Protein AF-A0A838VG20-F1 (afdb_monomer_lite)

Secondary structure (DSSP, 8-state):
-HHHHHHHHHHHHHHHHHHHH-SSHHHHHHHHHHHHHHHHHHHHH-HHHHHHHHHHHHHHHHHHHHHTT---

Structure (mmCIF, N/CA/C/O backbone):
data_AF-A0A838VG20-F1
#
_entry.id   AF-A0A838VG20-F1
#
loop_
_atom_site.group_PDB
_atom_site.id
_atom_site.type_symbol
_atom_site.label_atom_id
_atom_site.label_alt_id
_atom_site.label_comp_id
_atom_site.label_asym_id
_atom_site.label_entity_id
_atom_site.label_seq_id
_atom_site.pdbx_PDB_ins_code
_atom_site.Cartn_x
_atom_site.Cartn_y
_atom_site.Cartn_z
_atom_site.occupancy
_atom_site.B_iso_or_equiv
_atom_site.auth_seq_id
_atom_site.auth_comp_id
_atom_site.auth_asym_id
_atom_site.auth_atom_id
_atom_site.pdbx_PDB_model_num
ATOM 1 N N . MET A 1 1 ? 5.808 13.320 -9.787 1.00 60.34 1 MET A N 1
ATOM 2 C CA . MET A 1 1 ? 5.329 11.954 -10.091 1.00 60.34 1 MET A CA 1
ATOM 3 C C . MET A 1 1 ? 5.809 10.957 -9.036 1.00 60.34 1 MET A C 1
ATOM 5 O O . MET A 1 1 ? 4.982 10.461 -8.293 1.00 60.34 1 MET A O 1
ATOM 9 N N . LEU A 1 2 ? 7.117 10.707 -8.876 1.00 64.44 2 LEU A N 1
ATOM 10 C CA . LEU A 1 2 ? 7.607 9.749 -7.863 1.00 64.44 2 LEU A CA 1
ATOM 11 C C . LEU A 1 2 ? 7.216 10.131 -6.418 1.00 64.44 2 LEU A C 1
ATOM 13 O O . LEU A 1 2 ? 6.774 9.291 -5.644 1.00 64.44 2 LEU A O 1
ATOM 17 N N . ASN A 1 3 ? 7.301 11.425 -6.091 1.00 69.19 3 ASN A N 1
ATOM 18 C CA . ASN A 1 3 ? 6.987 11.936 -4.755 1.00 69.19 3 ASN A CA 1
ATOM 19 C C . ASN A 1 3 ? 5.512 11.725 -4.357 1.00 69.19 3 ASN A C 1
ATOM 21 O O . ASN A 1 3 ? 5.211 11.416 -3.212 1.00 69.19 3 ASN A O 1
ATOM 25 N N . SER A 1 4 ? 4.584 11.828 -5.314 1.00 74.56 4 SER A N 1
ATOM 26 C CA . SER A 1 4 ? 3.162 11.572 -5.064 1.00 74.56 4 SER A CA 1
ATOM 27 C C . SER A 1 4 ? 2.877 10.090 -4.807 1.00 74.56 4 SER A C 1
ATOM 29 O O . SER A 1 4 ? 2.042 9.786 -3.965 1.00 74.56 4 SER A O 1
ATOM 31 N N . TYR A 1 5 ? 3.606 9.165 -5.443 1.00 70.94 5 TYR A N 1
ATOM 32 C CA . TYR A 1 5 ? 3.463 7.727 -5.170 1.00 70.94 5 TYR A CA 1
ATOM 33 C C . TYR A 1 5 ? 3.957 7.342 -3.772 1.00 70.94 5 TYR A C 1
ATOM 35 O O . TYR A 1 5 ? 3.305 6.556 -3.089 1.00 70.94 5 TYR A O 1
ATOM 43 N N . ILE A 1 6 ? 5.060 7.945 -3.315 1.00 76.19 6 ILE A N 1
ATOM 44 C CA . ILE A 1 6 ? 5.577 7.751 -1.950 1.00 76.19 6 ILE A CA 1
ATOM 45 C C . ILE A 1 6 ? 4.561 8.246 -0.914 1.00 76.19 6 ILE A C 1
ATOM 47 O O . ILE A 1 6 ? 4.304 7.564 0.077 1.00 76.19 6 ILE A O 1
ATOM 51 N N . LEU A 1 7 ? 3.939 9.401 -1.165 1.00 81.19 7 LEU A N 1
ATOM 52 C CA . LEU A 1 7 ? 2.892 9.930 -0.293 1.00 81.19 7 LEU A CA 1
ATOM 53 C C . LEU A 1 7 ? 1.663 9.015 -0.254 1.00 81.19 7 LEU A C 1
ATOM 55 O O . LEU A 1 7 ? 1.166 8.739 0.832 1.00 81.19 7 LEU A O 1
ATOM 59 N N . ILE A 1 8 ? 1.204 8.496 -1.397 1.00 81.25 8 ILE A N 1
ATOM 60 C CA . ILE A 1 8 ? 0.069 7.554 -1.454 1.00 81.25 8 ILE A CA 1
ATOM 61 C C . ILE A 1 8 ? 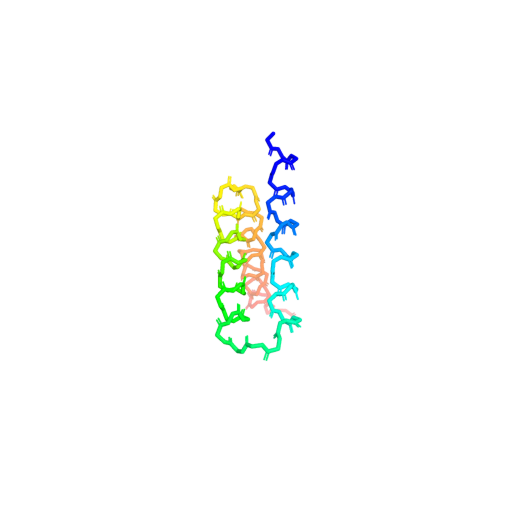0.370 6.286 -0.642 1.00 81.25 8 ILE A C 1
ATOM 63 O O . ILE A 1 8 ? -0.482 5.821 0.116 1.00 81.25 8 ILE A O 1
ATOM 67 N N . PHE A 1 9 ? 1.594 5.763 -0.742 1.00 78.44 9 PHE A N 1
ATOM 68 C CA . PHE A 1 9 ? 2.027 4.597 0.026 1.00 78.44 9 PHE A CA 1
ATOM 69 C C . PHE A 1 9 ? 2.038 4.872 1.540 1.00 78.44 9 PHE A C 1
ATOM 71 O O . PHE A 1 9 ? 1.518 4.075 2.323 1.00 78.44 9 PHE A O 1
ATOM 78 N N . LEU A 1 10 ? 2.564 6.031 1.952 1.00 85.00 10 LEU A N 1
ATOM 79 C CA . LEU A 1 10 ? 2.545 6.481 3.348 1.00 85.00 10 LEU A CA 1
ATOM 80 C C . LEU A 1 10 ? 1.117 6.661 3.876 1.00 85.00 10 LEU A C 1
ATOM 82 O O . LEU A 1 10 ? 0.814 6.195 4.973 1.00 85.00 10 LEU A O 1
ATOM 86 N N . PHE A 1 11 ? 0.228 7.283 3.101 1.00 84.94 11 PHE A N 1
ATOM 87 C CA . PHE A 1 11 ? -1.172 7.470 3.486 1.00 84.94 11 PHE A CA 1
ATOM 88 C C . PHE A 1 11 ? -1.913 6.139 3.649 1.00 84.94 11 PHE A C 1
ATOM 90 O O . PHE A 1 11 ? -2.660 5.980 4.613 1.00 84.94 11 PHE A O 1
ATOM 97 N N . GLY A 1 12 ? -1.673 5.166 2.768 1.00 82.31 12 GLY A N 1
ATOM 98 C CA . GLY A 1 12 ? -2.249 3.829 2.908 1.00 82.31 12 GLY A CA 1
ATOM 99 C C . GLY A 1 12 ? -1.763 3.099 4.166 1.00 82.31 12 GLY A C 1
ATOM 100 O O . GLY A 1 12 ? -2.578 2.549 4.906 1.00 82.31 12 GLY A O 1
ATOM 101 N N . LEU A 1 13 ? -0.462 3.169 4.475 1.00 83.56 13 LEU A N 1
ATOM 102 C CA . LEU A 1 13 ? 0.112 2.604 5.707 1.00 83.56 13 LEU A CA 1
ATOM 103 C C . LEU A 1 13 ? -0.456 3.256 6.974 1.00 83.56 13 LEU A C 1
ATOM 105 O O . LEU A 1 13 ? -0.836 2.555 7.913 1.00 83.56 13 LEU A O 1
ATOM 109 N N . ILE A 1 14 ? -0.549 4.588 6.991 1.00 88.00 14 ILE A N 1
ATOM 110 C CA . ILE A 1 14 ? -1.122 5.342 8.113 1.00 88.00 14 ILE A CA 1
ATOM 111 C C . ILE A 1 14 ? -2.600 4.987 8.296 1.00 88.00 14 ILE A C 1
ATOM 113 O O . ILE A 1 14 ? -3.033 4.797 9.430 1.00 88.00 14 ILE A O 1
ATOM 117 N N . SER A 1 15 ? -3.360 4.850 7.205 1.00 83.75 15 SER A N 1
ATOM 118 C CA . SER A 1 15 ? -4.772 4.453 7.257 1.00 83.75 15 SER A CA 1
ATOM 119 C C . SER A 1 15 ? -4.943 3.065 7.872 1.00 83.75 15 SER A C 1
ATOM 121 O O . SER A 1 15 ? -5.763 2.896 8.769 1.00 83.75 15 SER A O 1
ATOM 123 N N . ILE A 1 16 ? -4.136 2.082 7.460 1.00 83.25 16 ILE A N 1
ATOM 124 C CA . ILE A 1 16 ? -4.184 0.728 8.034 1.00 83.25 16 ILE A CA 1
ATOM 125 C C . ILE A 1 16 ? -3.844 0.762 9.527 1.00 83.25 16 ILE A C 1
ATOM 127 O O . ILE A 1 16 ? -4.552 0.158 10.333 1.00 83.25 16 ILE A O 1
ATOM 131 N N . TRP A 1 17 ? -2.803 1.504 9.914 1.00 84.00 17 TRP A N 1
ATOM 132 C CA . TRP A 1 17 ? -2.427 1.635 11.321 1.00 84.00 17 TRP A CA 1
ATOM 133 C C . TRP A 1 17 ? -3.537 2.302 12.147 1.00 84.00 17 TRP A C 1
ATOM 135 O O . TRP A 1 17 ? -3.862 1.833 13.240 1.00 84.00 17 TRP A O 1
ATOM 145 N N . LEU A 1 18 ? -4.181 3.349 11.619 1.00 83.00 18 LEU A N 1
ATOM 146 C CA . LEU A 1 18 ? -5.345 3.957 12.265 1.00 83.00 18 LEU A CA 1
ATOM 147 C C . LEU A 1 18 ? -6.491 2.952 12.423 1.00 83.00 18 LEU A C 1
ATOM 149 O O . LEU A 1 18 ? -7.092 2.889 13.493 1.00 83.00 18 LEU A O 1
ATOM 153 N N . GLY A 1 19 ? -6.750 2.147 11.392 1.00 81.44 19 GLY A N 1
ATOM 154 C CA . GLY A 1 19 ? -7.764 1.096 11.403 1.00 81.44 19 GLY A CA 1
ATOM 155 C C . GLY A 1 19 ? -7.565 0.100 12.544 1.00 81.44 19 GLY A C 1
ATOM 156 O O . GLY A 1 19 ? -8.502 -0.165 13.290 1.00 81.44 19 GLY A O 1
ATOM 157 N N . PHE A 1 20 ? -6.332 -0.364 12.763 1.00 79.75 20 PHE A N 1
ATOM 158 C CA . PHE A 1 20 ? -6.003 -1.266 13.877 1.00 79.75 20 PHE A CA 1
ATOM 159 C C . PHE A 1 20 ? -6.136 -0.630 15.267 1.00 79.75 20 PHE A C 1
ATOM 161 O O . PHE A 1 20 ? -6.264 -1.349 16.255 1.00 79.75 20 PHE A O 1
ATOM 168 N N . LYS A 1 21 ? -6.082 0.702 15.371 1.00 83.50 21 LYS A N 1
ATOM 169 C CA . LYS A 1 21 ? -6.197 1.415 16.652 1.00 83.50 21 LYS A CA 1
ATOM 170 C C . LYS A 1 21 ? -7.653 1.713 17.040 1.00 83.50 21 LYS A C 1
ATOM 172 O O . LYS A 1 21 ? -7.915 2.050 18.194 1.00 83.50 21 LYS A O 1
ATOM 177 N N . ILE A 1 22 ? -8.593 1.615 16.099 1.00 83.38 22 ILE A N 1
ATOM 178 C CA . ILE A 1 22 ? -10.022 1.836 16.346 1.00 83.38 22 ILE A CA 1
ATOM 179 C C . ILE A 1 22 ? -10.609 0.619 17.070 1.00 83.38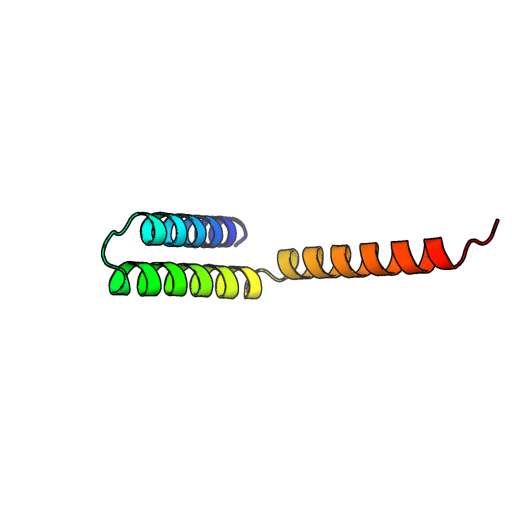 22 ILE A C 1
ATOM 181 O O . ILE A 1 22 ? -10.465 -0.510 16.617 1.00 83.38 22 ILE A O 1
ATOM 185 N N . SER A 1 23 ? -11.288 0.866 18.192 1.00 74.06 23 SER A N 1
ATOM 186 C CA . SER A 1 23 ? -11.869 -0.188 19.034 1.00 74.06 23 SER A CA 1
ATOM 187 C C . SER A 1 23 ? -13.245 -0.673 18.560 1.00 74.06 23 SER A C 1
ATOM 189 O O . SER A 1 23 ? -13.689 -1.730 18.998 1.00 74.06 23 SER A O 1
ATOM 191 N N . GLU A 1 24 ? -13.932 0.083 17.695 1.00 81.56 24 GLU A N 1
ATOM 192 C CA . GLU A 1 24 ? -15.161 -0.367 17.033 1.00 81.56 24 GLU A CA 1
ATOM 193 C C . GLU A 1 24 ? -14.820 -1.231 15.816 1.00 81.56 24 GLU A C 1
ATOM 195 O O . GLU A 1 24 ? -14.261 -0.738 14.834 1.00 81.56 24 GLU A O 1
ATOM 200 N N . GLU A 1 25 ? -15.204 -2.509 15.853 1.00 75.88 25 GLU A N 1
ATOM 201 C CA . GLU A 1 25 ? -14.889 -3.483 14.798 1.00 75.88 25 GLU A CA 1
ATOM 202 C C . GLU A 1 25 ? -15.338 -3.024 13.405 1.00 75.88 25 GLU A C 1
ATOM 204 O O . GLU A 1 25 ? -14.581 -3.130 12.443 1.00 75.88 25 GLU A O 1
ATOM 209 N N . VAL A 1 26 ? -16.541 -2.454 13.281 1.00 80.94 26 VAL A N 1
ATOM 210 C CA . VAL A 1 26 ? -17.102 -2.057 11.977 1.00 80.94 26 VAL A CA 1
ATOM 211 C C . VAL A 1 26 ? -16.291 -0.923 11.339 1.00 80.94 26 VAL A C 1
ATOM 213 O O . VAL A 1 26 ? -15.968 -0.973 10.150 1.00 80.94 26 VAL A O 1
ATOM 216 N N . TYR A 1 27 ? -15.913 0.081 12.133 1.00 79.75 27 TYR A N 1
ATOM 217 C CA . TYR A 1 27 ? -15.094 1.199 11.664 1.00 79.75 27 TYR A CA 1
ATOM 218 C C . TYR A 1 27 ? -13.643 0.785 11.427 1.00 79.75 27 TYR A C 1
ATOM 220 O O . TYR A 1 27 ? -13.037 1.232 10.453 1.00 79.75 27 TYR A O 1
ATOM 228 N N . SER A 1 28 ? -13.105 -0.106 12.261 1.00 80.81 28 SER A N 1
ATOM 229 C CA . SER A 1 28 ? -11.774 -0.677 12.070 1.00 80.81 28 SER A CA 1
ATOM 230 C C . SER A 1 28 ? -11.666 -1.365 10.708 1.00 80.81 28 SER A C 1
ATOM 232 O O . SER A 1 28 ? -10.801 -1.015 9.902 1.00 80.81 28 SER A O 1
ATOM 234 N N . ILE A 1 29 ? -12.611 -2.254 10.387 1.00 82.75 29 ILE A N 1
ATOM 235 C CA . ILE A 1 29 ? -12.623 -2.999 9.122 1.00 82.75 29 ILE A CA 1
ATOM 236 C C . ILE A 1 29 ? -12.742 -2.052 7.921 1.00 82.75 29 ILE A C 1
ATOM 238 O O . ILE A 1 29 ? -11.993 -2.201 6.954 1.00 82.75 29 ILE A O 1
ATOM 242 N N . ALA A 1 30 ? -13.628 -1.053 7.981 1.00 85.62 30 ALA A N 1
ATOM 243 C CA . ALA A 1 30 ? -13.809 -0.088 6.895 1.00 85.62 30 ALA A CA 1
ATOM 244 C C . ALA A 1 30 ? -12.541 0.744 6.624 1.00 85.62 30 ALA A C 1
ATOM 246 O O . ALA A 1 30 ? -12.185 0.980 5.466 1.00 85.62 30 ALA A O 1
ATOM 247 N N . VAL A 1 31 ? -11.839 1.163 7.681 1.00 84.94 31 VAL A N 1
ATOM 248 C CA . VAL A 1 31 ? -10.613 1.972 7.588 1.00 84.94 31 VAL A CA 1
ATOM 249 C C . VAL A 1 31 ? -9.408 1.139 7.133 1.00 84.94 31 VAL A C 1
ATOM 251 O O . VAL A 1 31 ? -8.571 1.623 6.365 1.00 84.94 31 VAL A O 1
ATOM 254 N N . VAL A 1 32 ? -9.329 -0.128 7.545 1.00 83.81 32 VAL A N 1
ATOM 255 C CA . VAL A 1 32 ? -8.312 -1.059 7.039 1.00 83.81 32 VAL A CA 1
ATOM 256 C C . VAL A 1 32 ? -8.547 -1.344 5.554 1.00 83.81 32 VAL A C 1
ATOM 258 O O . VAL A 1 32 ? -7.613 -1.230 4.761 1.00 83.81 32 VAL A O 1
ATOM 261 N N . LEU A 1 33 ? -9.786 -1.647 5.149 1.00 86.38 33 LEU A N 1
ATOM 262 C CA . LEU A 1 33 ? -10.132 -1.909 3.746 1.00 86.38 33 LEU A CA 1
ATOM 263 C C . LEU A 1 33 ? -9.839 -0.711 2.843 1.00 86.38 33 LEU A C 1
ATOM 265 O O . LEU A 1 33 ? -9.255 -0.886 1.774 1.00 86.38 33 LEU A O 1
ATOM 269 N N . SER A 1 34 ? -10.194 0.503 3.266 1.00 84.75 34 SER A N 1
ATOM 270 C CA . SER A 1 34 ? -9.905 1.706 2.481 1.00 84.75 34 SER A CA 1
ATOM 271 C C . SER A 1 34 ? -8.397 1.941 2.334 1.00 84.75 34 SER A C 1
ATOM 273 O O . SER A 1 34 ? -7.931 2.214 1.228 1.00 84.75 34 SER A O 1
ATOM 275 N N . GLY A 1 35 ? -7.615 1.733 3.399 1.00 83.88 35 GLY A N 1
ATOM 276 C CA . GLY A 1 35 ? -6.152 1.800 3.353 1.00 83.88 35 GLY A CA 1
ATOM 277 C C . GLY A 1 35 ? -5.530 0.774 2.400 1.00 83.88 35 GLY A C 1
ATOM 278 O O . GLY A 1 35 ? -4.62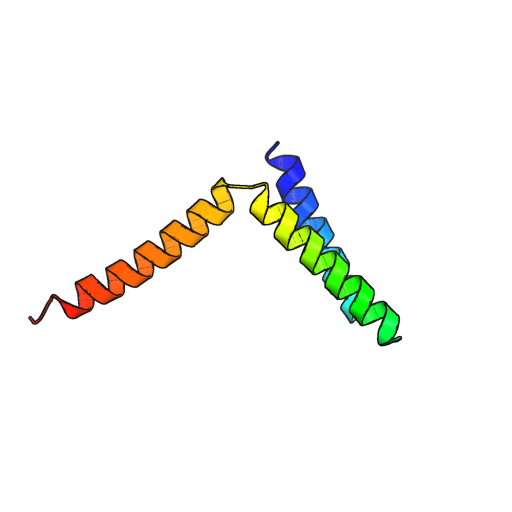6 1.110 1.632 1.00 83.88 35 GLY A O 1
ATOM 279 N N . VAL A 1 36 ? -6.057 -0.455 2.381 1.00 83.31 36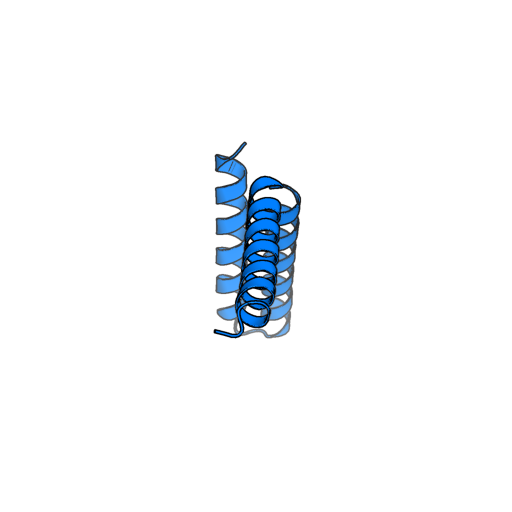 VAL A N 1
ATOM 280 C CA . VAL A 1 36 ? -5.637 -1.507 1.441 1.00 83.31 36 VAL A CA 1
ATOM 281 C C . VAL A 1 36 ? -5.960 -1.119 -0.002 1.00 83.31 36 VAL A C 1
ATOM 283 O O . VAL A 1 36 ? -5.096 -1.241 -0.869 1.00 83.31 36 VAL A O 1
ATOM 286 N N . VAL A 1 37 ? -7.160 -0.600 -0.276 1.00 85.94 37 VAL A N 1
ATOM 287 C CA . VAL A 1 37 ? -7.540 -0.151 -1.627 1.00 85.94 37 VAL A CA 1
ATOM 288 C C . VAL A 1 37 ? -6.619 0.968 -2.116 1.00 85.94 37 VAL A C 1
ATOM 290 O O . VAL A 1 37 ? -6.167 0.920 -3.262 1.00 85.94 37 VAL A O 1
ATOM 293 N N . VAL A 1 38 ? -6.291 1.935 -1.254 1.00 84.00 38 VAL A N 1
ATOM 294 C CA . VAL A 1 38 ? -5.357 3.034 -1.562 1.00 84.00 38 VAL A CA 1
ATOM 295 C C . VAL A 1 38 ? -3.946 2.508 -1.847 1.00 84.00 38 VAL A C 1
ATOM 297 O O . VAL A 1 38 ? -3.297 2.972 -2.784 1.00 84.00 38 VAL A O 1
ATOM 300 N N . LEU A 1 39 ? -3.480 1.502 -1.105 1.00 81.50 39 LEU A N 1
ATOM 301 C CA . LEU A 1 39 ? -2.192 0.852 -1.368 1.00 81.50 39 LEU A CA 1
ATOM 302 C C . LEU A 1 39 ? -2.175 0.103 -2.701 1.00 81.50 39 LEU A C 1
ATOM 304 O O . LEU A 1 39 ? -1.225 0.246 -3.468 1.00 81.50 39 LEU A O 1
ATOM 308 N N . VAL A 1 40 ? -3.225 -0.663 -2.999 1.00 81.56 40 VAL A N 1
ATOM 309 C CA . VAL A 1 40 ? -3.333 -1.433 -4.247 1.00 81.56 40 VAL A CA 1
ATOM 310 C C . VAL A 1 40 ? -3.411 -0.504 -5.454 1.00 81.56 40 VAL A C 1
ATOM 312 O O . VAL A 1 40 ? -2.696 -0.711 -6.432 1.00 81.56 40 VAL A O 1
ATOM 315 N N . THR A 1 41 ? -4.227 0.549 -5.387 1.00 79.50 41 THR A N 1
ATOM 316 C CA . THR A 1 41 ? -4.301 1.551 -6.463 1.00 79.50 41 THR A CA 1
ATOM 317 C C . THR A 1 41 ? -3.002 2.340 -6.592 1.00 79.50 41 THR A C 1
ATOM 319 O O . THR A 1 41 ? -2.534 2.546 -7.710 1.00 79.50 41 THR A O 1
ATOM 322 N N . GLY A 1 42 ? -2.362 2.710 -5.481 1.00 74.56 42 GLY A N 1
ATOM 323 C CA . GLY A 1 42 ? -1.045 3.348 -5.487 1.00 74.56 42 GLY A CA 1
ATOM 324 C C . GLY A 1 42 ? 0.042 2.488 -6.138 1.00 74.56 42 GLY A C 1
ATOM 325 O O . GLY A 1 42 ? 0.833 2.999 -6.929 1.00 74.56 42 GLY A O 1
ATOM 326 N N . LEU A 1 43 ? 0.049 1.181 -5.864 1.00 69.56 43 LEU A N 1
ATOM 327 C CA . LEU A 1 43 ? 0.962 0.218 -6.486 1.00 69.56 43 LEU A CA 1
ATOM 328 C C . LEU A 1 43 ? 0.643 -0.008 -7.968 1.00 69.56 43 LEU A C 1
ATOM 330 O O . LEU A 1 43 ? 1.558 -0.011 -8.786 1.00 69.56 43 LEU A O 1
ATOM 334 N N . ALA A 1 44 ? -0.633 -0.136 -8.337 1.00 70.69 44 ALA A N 1
ATOM 335 C CA . ALA A 1 44 ? -1.053 -0.300 -9.730 1.00 70.69 44 ALA A CA 1
ATOM 336 C C . ALA A 1 44 ? -0.687 0.915 -10.602 1.00 70.69 44 ALA A C 1
ATOM 338 O O . ALA A 1 44 ? -0.333 0.759 -11.770 1.00 70.69 44 ALA A O 1
ATOM 339 N N . LEU A 1 45 ? -0.732 2.123 -10.031 1.00 68.25 45 LEU A N 1
ATOM 340 C CA . LEU A 1 45 ? -0.343 3.358 -10.715 1.00 68.25 45 LEU A CA 1
ATOM 341 C C . LEU A 1 45 ? 1.182 3.565 -10.782 1.00 68.25 45 LEU A C 1
ATOM 343 O O . LEU A 1 45 ? 1.648 4.403 -11.554 1.00 68.25 45 LEU A O 1
ATOM 347 N N . ALA A 1 46 ? 1.968 2.807 -10.012 1.00 64.31 46 ALA A N 1
ATOM 348 C CA . ALA A 1 46 ? 3.428 2.846 -10.011 1.00 64.31 46 ALA A CA 1
ATOM 349 C C . ALA A 1 46 ? 4.007 1.594 -10.711 1.00 64.31 46 ALA A C 1
ATOM 351 O O . ALA A 1 46 ? 4.472 0.665 -10.040 1.00 64.31 46 ALA A O 1
ATOM 352 N N . PRO A 1 47 ? 4.037 1.555 -12.062 1.00 63.66 47 PRO A N 1
ATOM 353 C CA . PRO A 1 47 ? 4.447 0.372 -12.822 1.00 63.66 47 PRO A CA 1
ATOM 354 C C . PRO A 1 47 ? 5.868 -0.085 -12.489 1.00 63.66 47 PRO A C 1
ATOM 356 O O . PRO A 1 47 ? 6.139 -1.276 -12.523 1.00 63.66 47 PRO A O 1
ATOM 359 N N . SER A 1 48 ? 6.758 0.825 -12.087 1.00 65.56 48 SER A N 1
ATOM 360 C CA . SER A 1 48 ? 8.130 0.499 -11.689 1.00 65.56 48 SER A CA 1
ATOM 361 C C . SER A 1 48 ? 8.216 -0.391 -10.446 1.00 65.56 48 SER A C 1
ATOM 363 O O . SER A 1 48 ? 9.111 -1.229 -10.372 1.00 65.56 48 SER A O 1
ATOM 365 N N . PHE A 1 49 ? 7.298 -0.257 -9.483 1.00 60.75 49 PHE A N 1
ATOM 366 C CA . PHE A 1 49 ? 7.309 -1.072 -8.261 1.00 60.75 49 PHE A CA 1
ATOM 367 C C . PHE A 1 49 ? 6.752 -2.475 -8.525 1.00 60.75 49 PHE A C 1
ATOM 369 O O . PHE A 1 49 ? 7.331 -3.471 -8.092 1.00 60.75 49 PHE A O 1
ATOM 376 N N . VAL A 1 50 ? 5.680 -2.561 -9.318 1.00 61.34 50 VAL A N 1
ATOM 377 C CA . VAL A 1 50 ? 5.127 -3.833 -9.811 1.00 61.34 50 VAL A CA 1
ATOM 378 C C . VAL A 1 50 ? 6.155 -4.561 -10.675 1.00 61.34 50 VAL A C 1
ATOM 380 O O . VAL A 1 50 ? 6.378 -5.755 -10.502 1.00 61.34 50 VAL A O 1
ATOM 383 N N . GLN A 1 51 ? 6.847 -3.837 -11.552 1.00 64.31 51 GLN A N 1
ATOM 384 C CA . GLN A 1 51 ? 7.899 -4.379 -12.407 1.00 64.31 51 GLN A CA 1
ATOM 385 C C . GLN A 1 51 ? 9.089 -4.892 -11.587 1.00 64.31 51 GLN A C 1
ATOM 387 O O . GLN A 1 51 ? 9.631 -5.946 -11.908 1.00 64.31 51 GLN A O 1
ATOM 392 N N . MET A 1 52 ? 9.448 -4.218 -10.490 1.00 68.06 52 MET A N 1
ATOM 393 C CA . MET A 1 52 ? 10.473 -4.698 -9.559 1.00 68.06 52 MET A CA 1
ATOM 394 C C . MET A 1 52 ? 10.024 -5.974 -8.833 1.00 68.06 52 MET A C 1
ATOM 396 O O . MET A 1 52 ? 10.803 -6.917 -8.740 1.00 68.06 52 MET A O 1
ATOM 400 N N . GLY A 1 53 ? 8.762 -6.048 -8.393 1.00 69.88 53 GLY A N 1
ATOM 401 C CA . GLY A 1 53 ? 8.183 -7.255 -7.791 1.00 69.88 53 GLY A CA 1
ATOM 402 C C . GLY A 1 53 ? 8.140 -8.447 -8.751 1.00 69.88 53 GLY A C 1
ATOM 403 O O . GLY A 1 53 ? 8.533 -9.551 -8.378 1.00 69.88 53 GLY A O 1
ATOM 404 N N . VAL A 1 54 ? 7.746 -8.224 -10.007 1.00 68.75 54 VAL A N 1
ATOM 405 C CA . VAL A 1 54 ? 7.766 -9.252 -11.061 1.00 68.75 54 VAL A CA 1
ATOM 406 C C . VAL A 1 54 ? 9.197 -9.691 -11.369 1.00 68.75 54 VAL A C 1
ATOM 408 O O . VAL A 1 54 ? 9.442 -10.887 -11.512 1.00 68.75 54 VAL A O 1
ATOM 411 N N . LEU A 1 55 ? 10.157 -8.763 -11.421 1.00 70.06 55 LEU A N 1
ATOM 412 C CA . LEU A 1 55 ? 11.568 -9.091 -11.629 1.00 70.06 55 LEU A CA 1
ATOM 413 C C . LEU A 1 55 ? 12.123 -9.934 -10.473 1.00 70.06 55 LEU A C 1
ATOM 415 O O . LEU A 1 55 ? 12.877 -10.871 -10.711 1.00 70.06 55 LEU A O 1
ATOM 419 N N . LEU A 1 56 ? 11.719 -9.640 -9.237 1.00 69.62 56 LEU A N 1
ATOM 420 C CA . LEU A 1 56 ? 12.120 -10.392 -8.047 1.00 69.62 56 LEU A CA 1
ATOM 421 C C . LEU A 1 56 ? 11.498 -11.794 -8.037 1.00 69.62 56 LEU A C 1
ATOM 423 O O . LEU A 1 56 ? 12.208 -12.764 -7.787 1.00 69.62 56 LEU A O 1
ATOM 427 N N . LEU A 1 57 ? 10.214 -11.922 -8.390 1.00 67.69 57 LEU A N 1
ATOM 428 C CA . LEU A 1 57 ? 9.548 -13.222 -8.535 1.00 67.69 57 LEU A CA 1
ATOM 429 C C . LEU A 1 57 ? 10.168 -14.063 -9.654 1.00 67.69 57 LEU A C 1
ATOM 431 O O . LEU A 1 57 ? 10.445 -15.242 -9.459 1.00 67.69 57 LEU A O 1
ATOM 435 N N . THR A 1 58 ? 10.412 -13.456 -10.815 1.00 69.38 58 THR A N 1
ATOM 436 C CA . THR A 1 58 ? 11.041 -14.138 -11.956 1.00 69.38 58 THR A CA 1
ATOM 437 C C . THR A 1 58 ? 12.489 -14.490 -11.636 1.00 69.38 58 THR A C 1
ATOM 439 O O . THR A 1 58 ? 12.952 -15.567 -11.985 1.00 69.38 58 THR A O 1
ATOM 442 N N . GLY A 1 59 ? 13.199 -13.614 -10.925 1.00 69.81 59 GLY A N 1
ATOM 443 C CA . GLY A 1 59 ? 14.562 -13.841 -10.462 1.00 69.81 59 GLY A CA 1
ATOM 444 C C . GLY A 1 59 ? 14.659 -14.983 -9.453 1.00 69.81 59 GLY A C 1
ATOM 445 O O . GLY A 1 59 ? 15.550 -15.813 -9.586 1.00 69.81 59 GLY A O 1
ATOM 446 N N . LEU A 1 60 ? 13.733 -15.070 -8.493 1.00 64.62 60 LEU A N 1
ATOM 447 C CA . LEU A 1 60 ? 13.636 -16.185 -7.542 1.00 64.62 60 LEU A CA 1
ATOM 448 C C . LEU A 1 60 ? 13.266 -17.491 -8.252 1.00 64.62 60 LEU A C 1
ATOM 450 O O . LEU A 1 60 ? 13.979 -18.476 -8.113 1.00 64.62 60 LEU A O 1
ATOM 454 N N . CYS A 1 61 ? 12.239 -17.469 -9.103 1.00 61.22 61 CYS A N 1
ATOM 455 C CA . CYS A 1 61 ? 11.805 -18.645 -9.855 1.00 61.22 61 CYS A CA 1
ATOM 456 C C . CYS A 1 61 ? 12.899 -19.158 -10.810 1.00 61.22 61 CYS A C 1
ATOM 458 O O . CYS A 1 61 ? 13.148 -20.358 -10.884 1.00 61.22 61 CYS A O 1
ATOM 460 N N . CYS A 1 62 ? 13.627 -18.262 -11.485 1.00 58.50 62 CYS A N 1
ATOM 461 C CA . CYS A 1 62 ? 14.804 -18.641 -12.263 1.00 58.50 62 CYS A CA 1
ATOM 462 C C . CYS A 1 62 ? 15.936 -19.154 -11.371 1.00 58.50 62 CYS A C 1
ATOM 464 O O . CYS A 1 62 ? 16.609 -20.098 -11.765 1.00 58.50 62 CYS A O 1
ATOM 466 N N . LYS A 1 63 ? 16.161 -18.588 -10.183 1.00 56.88 63 LYS A N 1
ATOM 467 C CA . LYS A 1 63 ? 17.200 -19.073 -9.262 1.00 56.88 63 LYS A CA 1
ATOM 468 C C . LYS A 1 63 ? 16.926 -20.510 -8.810 1.00 56.88 63 LYS A C 1
ATOM 470 O O . LYS A 1 63 ? 17.858 -21.309 -8.798 1.00 56.88 63 LYS A O 1
ATOM 475 N N . ASP A 1 64 ? 15.666 -20.851 -8.549 1.00 57.44 64 ASP A N 1
ATOM 476 C CA . ASP A 1 64 ? 15.241 -22.218 -8.225 1.00 57.44 64 ASP A CA 1
ATOM 477 C C . ASP A 1 64 ? 15.354 -23.166 -9.435 1.00 57.44 64 ASP A C 1
ATOM 479 O O . ASP A 1 64 ? 15.808 -24.301 -9.297 1.00 57.44 64 ASP A O 1
ATOM 483 N N . VAL A 1 65 ? 15.025 -22.697 -10.646 1.00 57.09 65 VAL A N 1
ATOM 484 C CA . VAL A 1 65 ? 15.186 -23.479 -11.889 1.00 57.09 65 VAL A CA 1
ATOM 485 C C . VAL A 1 65 ? 16.657 -23.721 -12.238 1.00 57.09 65 VAL A C 1
ATOM 487 O O . VAL A 1 65 ? 16.997 -24.807 -12.702 1.00 57.09 65 VAL A O 1
ATOM 490 N N . TRP A 1 66 ? 17.535 -22.739 -12.025 1.00 52.03 66 TRP A N 1
ATOM 491 C CA . TRP A 1 66 ? 18.972 -22.886 -12.268 1.00 52.03 66 TRP A CA 1
ATOM 492 C C . TRP A 1 66 ? 19.634 -23.769 -11.199 1.00 52.03 66 TRP A C 1
ATOM 494 O O . TRP A 1 66 ? 20.388 -24.663 -11.564 1.00 52.03 66 TRP A O 1
ATOM 504 N N . GLN A 1 67 ? 19.268 -23.643 -9.916 1.00 54.22 67 GLN A N 1
ATOM 505 C CA . GLN A 1 67 ? 1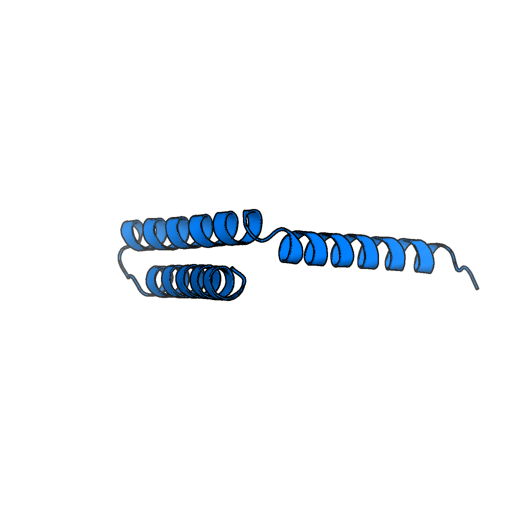9.733 -24.563 -8.863 1.00 54.22 67 GLN A CA 1
ATOM 506 C C . GLN A 1 67 ? 19.268 -26.011 -9.077 1.00 54.22 67 GLN A C 1
ATOM 508 O O . GLN A 1 67 ? 20.014 -26.939 -8.783 1.00 54.22 67 GLN A O 1
ATOM 513 N N . ALA A 1 68 ? 18.065 -26.228 -9.615 1.00 55.38 68 ALA A N 1
ATOM 514 C CA . ALA A 1 68 ? 17.582 -27.568 -9.951 1.00 55.38 68 ALA A CA 1
ATOM 515 C C . ALA A 1 68 ? 18.263 -28.173 -11.197 1.00 55.38 68 ALA A C 1
ATOM 517 O O . ALA A 1 68 ? 18.116 -29.370 -11.452 1.00 55.38 68 ALA A O 1
ATOM 518 N N . LYS A 1 69 ? 18.976 -27.362 -11.990 1.00 50.56 69 LYS A N 1
ATOM 519 C CA . LYS A 1 69 ? 19.606 -27.774 -13.253 1.00 50.56 69 LYS A CA 1
ATOM 520 C C . LYS A 1 69 ? 21.121 -27.966 -13.164 1.00 50.56 69 LYS A C 1
ATOM 522 O O . LYS A 1 69 ? 21.702 -28.436 -14.139 1.00 50.56 69 LYS A O 1
ATOM 527 N N . ASP A 1 70 ? 21.723 -27.707 -12.006 1.00 50.97 70 ASP A N 1
ATOM 528 C CA . ASP A 1 70 ? 23.124 -28.018 -11.719 1.00 50.97 70 ASP A CA 1
ATOM 529 C C . ASP A 1 70 ? 23.230 -29.279 -10.830 1.00 50.97 70 ASP A C 1
ATOM 531 O O . ASP A 1 70 ? 23.376 -29.168 -9.613 1.00 50.97 70 ASP A O 1
ATOM 535 N N . PRO A 1 71 ? 23.144 -30.506 -11.390 1.00 52.81 71 PRO A N 1
ATOM 536 C CA . PRO A 1 71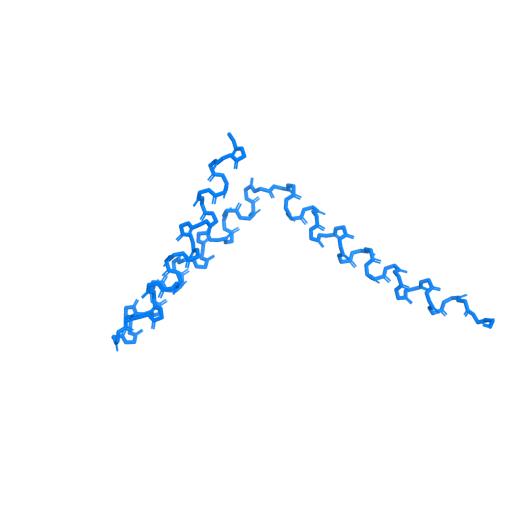 ? 23.589 -31.709 -10.707 1.00 52.81 71 PRO A CA 1
ATOM 537 C C . PRO A 1 71 ? 25.109 -31.826 -10.875 1.00 52.81 71 PRO A C 1
ATOM 539 O O . PRO A 1 71 ? 25.587 -32.512 -11.779 1.00 52.81 71 PRO A O 1
ATOM 542 N N . PHE A 1 72 ? 25.866 -31.141 -10.022 1.00 52.91 72 PHE A N 1
ATOM 543 C CA . PHE A 1 72 ? 27.270 -31.466 -9.765 1.00 52.91 72 PHE A CA 1
ATOM 544 C C . PHE A 1 72 ? 27.549 -31.421 -8.267 1.00 52.91 72 PHE A C 1
ATOM 546 O O . PHE A 1 72 ? 27.261 -30.377 -7.642 1.00 52.91 72 PHE A O 1
#

Radius of gyration: 17.97 Å; chains: 1; bounding box: 44×44×32 Å

pLDDT: mean 72.84, std 10.88, range [50.56, 88.0]

Sequence (72 aa):
MLNSYILIFLFGLISIWLGFKISEEVYSIAVVLSGVVVLVTGLALAPSFVQMGVLLLTGLCCKDVWQAKDPF

Foldseek 3Di:
DVVVLVVLLVQLVVQLVVLVVDPDVVSSVVSNVVSVVSNVVSVVVVVVNVVVVVCVVVVVVVVVVVVVVDPD